Protein AF-A0A967BQD6-F1 (afdb_monomer_lite)

Radius of gyration: 25.6 Å; chains: 1; bounding box: 51×56×60 Å

Foldseek 3Di:
DDPAPLDDPPDHDDPVVSVVVVVVVQCLLACNHDDVHNHNNPPDDPQQVPDPDFCCVDCNCVQVPDDPVVCVVVVTHDDDDDDDDDDPDPQWAAAPVDRDIDGDDPVNVVVCVVVVHDDDNHDPVVVVSVVSVVDQHPDWDFDAQPPPRDTDTDSDDPPHPDHDHDPVVVVVVVD

Sequence (175 aa):
MKKSKHCILNKQYSQEEYEKMVPKIKEHMGPSGGGRQQAAEWGEFFPAEMSPFAYNETVAHEYYPLVKAEVISNGYKWAELEEIQKSTDGNVRGCIDCDKSFIVTNKEKDIYAKLHILAPTKCHECRHKARIARRPMRKLWKSKCDKCSKDISTVYSPGSPEIIYCGSCFREEIY

Structure (mmCIF, N/CA/C/O backbone):
data_AF-A0A967BQD6-F1
#
_entry.id   AF-A0A967BQD6-F1
#
loop_
_atom_site.group_PDB
_atom_site.id
_atom_site.type_symbol
_atom_site.label_atom_id
_atom_site.label_alt_id
_atom_site.label_comp_id
_atom_site.label_asym_id
_atom_site.label_entity_id
_atom_site.label_seq_id
_atom_site.pdbx_PDB_ins_code
_atom_site.Cartn_x
_atom_site.Cartn_y
_atom_site.Cartn_z
_atom_site.occupancy
_atom_site.B_iso_or_equiv
_atom_site.auth_seq_id
_atom_site.auth_comp_id
_atom_site.auth_asym_id
_atom_site.auth_atom_id
_atom_site.pdbx_PDB_model_num
ATOM 1 N N . MET A 1 1 ? 8.805 3.681 27.117 1.00 52.53 1 MET A N 1
ATOM 2 C CA . MET A 1 1 ? 7.786 4.735 27.336 1.00 52.53 1 MET A CA 1
ATOM 3 C C . MET A 1 1 ? 7.197 4.567 28.729 1.00 52.53 1 MET A C 1
ATOM 5 O O . MET A 1 1 ? 6.750 3.469 29.042 1.00 52.53 1 MET A O 1
ATOM 9 N N . LYS A 1 2 ? 7.240 5.598 29.583 1.00 63.59 2 LYS A N 1
ATOM 10 C CA . LYS A 1 2 ? 6.569 5.563 30.894 1.00 63.59 2 LYS A CA 1
ATOM 11 C C . LYS A 1 2 ? 5.054 5.618 30.659 1.00 63.59 2 LYS A C 1
ATOM 13 O O . LYS A 1 2 ? 4.592 6.486 29.926 1.00 63.59 2 LYS A O 1
ATOM 18 N N . LYS A 1 3 ? 4.294 4.679 31.231 1.00 71.75 3 LYS A N 1
ATOM 19 C CA . LYS A 1 3 ? 2.826 4.646 31.125 1.00 71.75 3 LYS A CA 1
ATOM 20 C C . LYS A 1 3 ? 2.218 5.615 32.144 1.00 71.75 3 LYS A C 1
ATOM 22 O O . LYS A 1 3 ? 1.783 5.191 33.212 1.00 71.75 3 LYS A O 1
ATOM 27 N N . SER A 1 4 ? 2.242 6.909 31.843 1.00 80.50 4 SER A N 1
ATOM 28 C CA . SER A 1 4 ? 1.506 7.903 32.633 1.00 80.50 4 SER A CA 1
ATOM 29 C C . SER A 1 4 ? -0.001 7.758 32.389 1.00 80.50 4 SER A C 1
ATOM 31 O O . SER A 1 4 ? -0.426 7.441 31.279 1.00 80.50 4 SER A O 1
ATOM 33 N N . LYS A 1 5 ? -0.809 7.941 33.441 1.00 87.50 5 LYS A N 1
ATOM 34 C CA . LYS A 1 5 ? -2.281 7.906 33.380 1.00 87.50 5 LYS A CA 1
ATOM 35 C C . LYS A 1 5 ? -2.834 9.330 33.247 1.00 87.50 5 LYS A C 1
ATOM 37 O O . LYS A 1 5 ? -2.178 10.265 33.697 1.00 87.50 5 LYS A O 1
ATOM 42 N N . HIS A 1 6 ? -4.040 9.469 32.689 1.00 90.19 6 HIS A N 1
ATOM 43 C CA . HIS A 1 6 ? -4.771 10.746 32.585 1.00 90.19 6 HIS A CA 1
ATOM 44 C C . HIS A 1 6 ? -4.003 11.837 31.814 1.00 90.19 6 HIS A C 1
ATOM 46 O O . HIS A 1 6 ? -3.857 12.976 32.256 1.00 90.19 6 HIS A O 1
ATOM 52 N N . CYS A 1 7 ? -3.474 11.474 30.645 1.00 88.88 7 CYS A N 1
ATOM 53 C CA . CYS A 1 7 ? -2.753 12.393 29.769 1.00 88.88 7 CYS A CA 1
ATOM 54 C C . CYS A 1 7 ? -3.638 12.859 28.610 1.00 88.88 7 CYS A C 1
ATOM 56 O O . CYS A 1 7 ? -4.293 12.045 27.958 1.00 88.88 7 CYS A O 1
ATOM 58 N N . ILE A 1 8 ? -3.607 14.161 28.325 1.00 88.94 8 ILE A N 1
ATOM 59 C CA . ILE A 1 8 ? -4.136 14.744 27.088 1.00 88.94 8 ILE A CA 1
ATOM 60 C C . ILE A 1 8 ? -2.923 15.246 26.304 1.00 88.94 8 ILE A C 1
ATOM 62 O O . ILE A 1 8 ? -2.200 16.135 26.762 1.00 88.94 8 ILE A O 1
ATOM 66 N N . LEU A 1 9 ? -2.680 14.651 25.131 1.00 86.31 9 LEU A N 1
ATOM 67 C CA . LEU A 1 9 ? -1.451 14.845 24.354 1.00 86.31 9 LEU A CA 1
ATOM 68 C C . LEU A 1 9 ? -0.203 14.588 25.228 1.00 86.31 9 LEU A C 1
ATOM 70 O O . LEU A 1 9 ? -0.106 13.557 25.889 1.00 86.31 9 LEU A O 1
ATOM 74 N N . ASN A 1 10 ? 0.737 15.535 25.258 1.00 87.75 10 ASN A N 1
ATOM 75 C CA . ASN A 1 10 ? 1.986 15.436 26.013 1.00 87.75 10 ASN A CA 1
ATOM 76 C C . ASN A 1 10 ? 1.880 15.980 27.453 1.00 87.75 10 ASN A C 1
ATOM 78 O O . ASN A 1 10 ? 2.900 16.094 28.130 1.00 87.75 10 ASN A O 1
ATOM 82 N N . LYS A 1 11 ? 0.679 16.347 27.926 1.00 89.00 11 LYS A N 1
ATOM 83 C CA . LYS A 1 11 ? 0.456 16.908 29.269 1.00 89.00 11 LYS A CA 1
ATOM 84 C C . LYS A 1 11 ? -0.302 15.920 30.159 1.00 89.00 11 LYS A C 1
ATOM 86 O O . LYS A 1 11 ? -1.291 15.326 29.734 1.00 89.00 11 LYS A O 1
ATOM 91 N N . GLN A 1 12 ? 0.164 15.750 31.396 1.00 91.06 12 GLN A N 1
ATOM 92 C CA . GLN A 1 12 ? -0.488 14.927 32.417 1.00 91.06 12 GLN A CA 1
ATOM 93 C C . GLN A 1 12 ? -1.379 15.798 33.305 1.00 91.06 12 GLN A C 1
ATOM 95 O O . GLN A 1 12 ? -0.952 16.866 33.736 1.00 91.06 12 GLN A O 1
ATOM 100 N N . TYR A 1 13 ? -2.591 15.323 33.570 1.00 91.31 13 TYR A N 1
ATOM 101 C CA . TYR A 1 13 ? -3.591 15.998 34.392 1.00 91.31 13 TYR A CA 1
ATOM 102 C C . TYR A 1 13 ? -3.912 15.157 35.628 1.00 91.31 13 TYR A C 1
ATOM 104 O O . TYR A 1 13 ? -3.625 13.953 35.668 1.00 91.31 13 TYR A O 1
ATOM 112 N N . SER A 1 14 ? -4.522 15.777 36.639 1.00 94.12 14 SER A N 1
ATOM 113 C CA . SER A 1 14 ? -5.207 15.005 37.677 1.00 94.12 14 SER A CA 1
ATOM 114 C C . SER A 1 14 ? -6.410 14.258 37.081 1.00 94.12 14 SER A C 1
ATOM 116 O O . SER A 1 14 ? -6.898 14.594 35.999 1.00 94.12 14 SER A O 1
ATOM 118 N N . GLN A 1 15 ? -6.888 13.218 37.769 1.00 92.50 15 GLN A N 1
ATOM 119 C CA . GLN A 1 15 ? -8.024 12.422 37.293 1.00 92.50 15 GLN A CA 1
ATOM 120 C C . GLN A 1 15 ? -9.285 13.283 37.105 1.00 92.50 15 GLN A C 1
ATOM 122 O O . GLN A 1 15 ? -9.921 13.218 36.056 1.00 92.50 15 GLN A O 1
ATOM 127 N N . GLU A 1 16 ? -9.597 14.146 38.073 1.00 92.69 16 GLU A N 1
ATOM 128 C CA . GLU A 1 16 ? -10.779 15.014 38.028 1.00 92.69 16 GLU A CA 1
ATOM 129 C C . GLU A 1 16 ? -10.713 16.042 36.892 1.00 92.69 16 GLU A C 1
ATOM 131 O O . GLU A 1 16 ? -11.705 16.304 36.211 1.00 92.69 16 GLU A O 1
ATOM 136 N N . GLU A 1 17 ? -9.538 16.635 36.664 1.00 92.50 17 GLU A N 1
ATOM 137 C CA . GLU A 1 17 ? -9.334 17.575 35.560 1.00 92.50 17 GLU A CA 1
ATOM 138 C C . GLU A 1 17 ? -9.447 16.872 34.212 1.00 92.50 17 GLU A C 1
ATOM 140 O O . GLU A 1 17 ? -10.051 17.411 33.287 1.00 92.50 17 GLU A O 1
ATOM 145 N N . TYR A 1 18 ? -8.901 15.662 34.098 1.0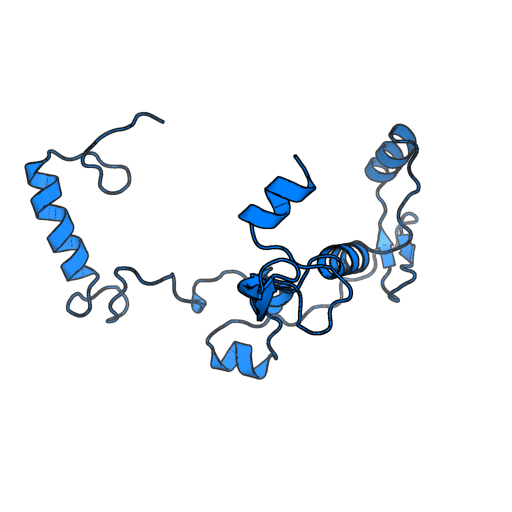0 91.88 18 TYR A N 1
ATOM 146 C CA . TYR A 1 18 ? -8.996 14.857 32.888 1.00 91.88 18 TYR A CA 1
ATOM 147 C C . TYR A 1 18 ? -10.454 14.531 32.545 1.00 91.88 18 TYR A C 1
ATOM 149 O O . TYR A 1 18 ? -10.891 14.766 31.415 1.00 91.88 18 TYR A O 1
ATOM 157 N N . GLU A 1 19 ? -11.223 14.059 33.527 1.00 93.88 19 GLU A N 1
ATOM 158 C CA . GLU A 1 19 ? -12.640 13.713 33.368 1.00 93.88 19 GLU A CA 1
ATOM 159 C C . GLU A 1 19 ? -13.506 14.930 33.003 1.00 93.88 19 GLU A C 1
ATOM 161 O O . GLU A 1 19 ? -14.463 14.784 32.244 1.00 93.88 19 GLU A O 1
ATOM 166 N N . LYS A 1 20 ? -13.143 16.141 33.451 1.00 94.19 20 LYS A N 1
ATOM 167 C CA . LYS A 1 20 ? -13.811 17.397 33.054 1.00 94.19 20 LYS A CA 1
ATOM 168 C C . LYS A 1 20 ? -13.374 17.911 31.679 1.00 94.19 20 LYS A C 1
ATOM 170 O O . LYS A 1 20 ? -14.189 18.444 30.927 1.00 94.19 20 LYS A O 1
ATOM 175 N N . MET A 1 21 ? -12.092 17.784 31.341 1.00 90.69 21 MET A N 1
ATOM 176 C CA . MET A 1 21 ? -11.522 18.343 30.111 1.00 90.69 21 MET A CA 1
ATOM 177 C C . MET A 1 21 ? -11.876 17.526 28.869 1.00 90.69 21 MET A C 1
ATOM 179 O O . MET A 1 21 ? -12.121 18.105 27.811 1.00 90.69 21 MET A O 1
ATOM 183 N N . VAL A 1 22 ? -11.922 16.195 28.971 1.00 88.88 22 VAL A N 1
ATOM 184 C CA . VAL A 1 22 ? -12.193 15.322 27.818 1.00 88.88 22 VAL A CA 1
ATOM 185 C C . VAL A 1 22 ? -13.559 15.602 27.169 1.00 88.88 22 VAL A C 1
ATOM 187 O O . VAL A 1 22 ? -13.579 15.793 25.952 1.00 88.88 22 VAL A O 1
ATOM 190 N N . PRO A 1 23 ? -14.689 15.673 27.903 1.00 90.00 23 PRO A N 1
ATOM 191 C CA . PRO A 1 23 ? -15.991 15.996 27.315 1.00 90.00 23 PRO A CA 1
ATOM 192 C C . PRO A 1 23 ? -16.003 17.362 26.632 1.00 90.00 23 PRO A C 1
ATOM 194 O O . PRO A 1 23 ? -16.500 17.474 25.518 1.00 90.00 23 PRO A O 1
ATOM 197 N N . LYS A 1 24 ? -15.369 18.370 27.244 1.00 88.44 24 LYS A N 1
ATOM 198 C CA . LYS A 1 24 ? -15.270 19.722 26.682 1.00 88.44 24 LYS A CA 1
ATOM 199 C C . LYS A 1 24 ? -14.530 19.743 25.342 1.00 88.44 24 LYS A C 1
ATOM 201 O O . LYS A 1 24 ? -14.946 20.433 24.418 1.00 88.44 24 LYS A O 1
ATOM 206 N N . ILE A 1 25 ? -13.439 18.983 25.225 1.00 86.56 25 ILE A N 1
ATOM 207 C CA . ILE A 1 25 ? -12.692 18.851 23.964 1.00 86.56 25 ILE A CA 1
ATOM 208 C C . ILE A 1 25 ? -13.554 18.147 22.912 1.00 86.56 25 ILE A C 1
ATOM 210 O O . ILE A 1 25 ? -13.620 18.606 21.776 1.00 86.56 25 ILE A O 1
ATOM 214 N N . LYS A 1 26 ? -14.243 17.064 23.291 1.00 84.50 26 LYS A N 1
ATOM 215 C CA . LYS A 1 26 ? -15.141 16.331 22.387 1.00 84.50 26 LYS A CA 1
ATOM 216 C C . LYS A 1 26 ? -16.294 17.191 21.886 1.00 84.50 26 LYS A C 1
ATOM 218 O O . LYS A 1 26 ? -16.621 17.119 20.713 1.00 84.50 26 LYS A O 1
ATOM 223 N N . GLU A 1 27 ? -16.891 17.999 22.753 1.00 84.12 27 GLU A N 1
ATOM 224 C CA . GLU A 1 27 ? -17.970 18.921 22.397 1.00 84.12 27 GLU A CA 1
ATOM 225 C C . GLU A 1 27 ? -17.474 20.025 21.459 1.00 84.12 27 GLU A C 1
ATOM 227 O O . GLU A 1 27 ? -18.114 20.310 20.450 1.00 84.12 27 GLU A O 1
ATOM 232 N N . HIS A 1 28 ? -16.295 20.590 21.740 1.00 81.56 28 HIS A N 1
ATOM 233 C CA . HIS A 1 28 ? -15.674 21.611 20.895 1.00 81.56 28 HIS A CA 1
ATOM 234 C C . HIS A 1 28 ? -15.231 21.075 19.523 1.00 81.56 28 HIS A C 1
ATOM 236 O O . HIS A 1 28 ? -15.179 21.828 18.559 1.00 81.56 28 HIS A O 1
ATOM 242 N N . MET A 1 29 ? -14.853 19.804 19.421 1.00 76.00 29 MET A N 1
ATOM 243 C CA . MET A 1 29 ? -14.485 19.173 18.145 1.00 76.00 29 MET A CA 1
ATOM 244 C C . MET A 1 29 ? -15.662 18.436 17.489 1.00 76.00 29 MET A C 1
ATOM 246 O O . MET A 1 29 ? -15.524 17.886 16.400 1.00 76.00 29 MET A O 1
ATOM 250 N N . GLY A 1 30 ? -16.800 18.357 18.177 1.00 72.81 30 GLY A N 1
ATOM 251 C CA . GLY A 1 30 ? -18.011 17.712 17.698 1.00 72.81 30 GLY A CA 1
ATOM 252 C C . GLY A 1 30 ? -18.813 18.616 16.757 1.00 72.81 30 GLY A C 1
ATOM 253 O O . GLY A 1 30 ? -18.403 19.736 16.467 1.00 72.81 30 GLY A O 1
ATOM 254 N N . PRO A 1 31 ? -20.000 18.173 16.309 1.00 63.78 31 PRO A N 1
ATOM 255 C CA . PRO A 1 31 ? -20.823 18.906 15.339 1.00 63.78 31 PRO A CA 1
ATOM 256 C C . PRO A 1 31 ? -21.236 20.314 15.793 1.00 63.78 31 PRO A C 1
ATOM 258 O O . PRO A 1 31 ? -21.542 21.171 14.972 1.00 63.78 31 PRO A O 1
ATOM 261 N N . SER A 1 32 ? -21.283 20.536 17.107 1.00 59.06 32 SER A N 1
ATOM 262 C CA . SER A 1 32 ? -21.676 21.786 17.761 1.00 59.06 32 SER A CA 1
ATOM 263 C C . SER A 1 32 ? -20.509 22.738 18.032 1.00 59.06 32 SER A C 1
ATOM 265 O O . SER A 1 32 ? -20.734 23.885 18.419 1.00 59.06 32 SER A O 1
ATOM 267 N N . GLY A 1 33 ? -19.271 22.271 17.884 1.00 51.25 33 GLY A N 1
ATOM 268 C CA . GLY A 1 33 ? -18.075 23.012 18.239 1.00 51.25 33 GLY A CA 1
ATOM 269 C C . G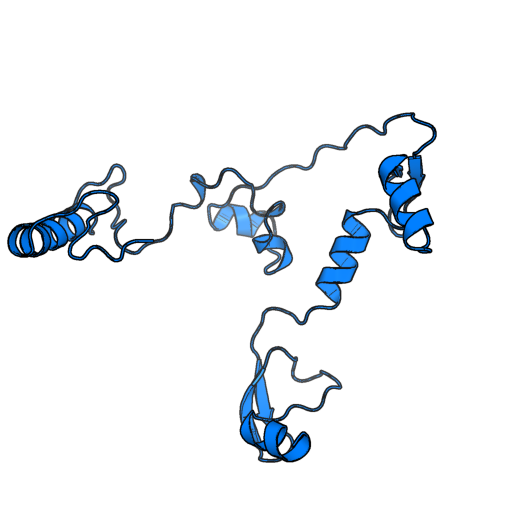LY A 1 33 ? -17.340 23.507 17.000 1.00 51.25 33 GLY A C 1
ATOM 270 O O . GLY A 1 33 ? -16.923 22.731 16.147 1.00 51.25 33 GLY A O 1
ATOM 271 N N . GLY A 1 34 ? -17.200 24.826 16.886 1.00 46.56 34 GLY A N 1
ATOM 272 C CA . GLY A 1 34 ? -16.503 25.478 15.781 1.00 46.56 34 GLY A CA 1
ATOM 273 C C . GLY A 1 34 ? -14.993 25.248 15.832 1.00 46.56 34 GLY A C 1
ATOM 274 O O . GLY A 1 34 ? -14.241 26.126 16.259 1.00 46.56 34 GLY A O 1
ATOM 275 N N . GLY A 1 35 ? -14.540 24.088 15.358 1.00 52.62 35 GLY A N 1
ATOM 276 C CA . GLY A 1 35 ? -13.192 23.940 14.814 1.00 52.62 35 GLY A CA 1
ATOM 277 C C . GLY A 1 35 ? -12.942 24.944 13.680 1.00 52.62 35 GLY A C 1
ATOM 278 O O . GLY A 1 35 ? -13.847 25.651 13.228 1.00 52.62 35 GLY A O 1
ATOM 279 N N . ARG A 1 36 ? -11.694 25.038 13.196 1.00 52.97 36 ARG A N 1
ATOM 280 C CA . ARG A 1 36 ? -11.347 25.929 12.063 1.00 52.97 36 ARG A CA 1
ATOM 281 C C . ARG A 1 36 ? -12.218 25.667 10.830 1.00 52.97 36 ARG A C 1
ATOM 283 O O . ARG A 1 36 ? -12.360 26.560 9.998 1.00 52.97 36 ARG A O 1
ATOM 290 N N . GLN A 1 37 ? -12.795 24.475 10.730 1.00 52.31 37 GLN A N 1
ATOM 291 C CA . GLN A 1 37 ? -13.876 24.134 9.824 1.00 52.31 37 GLN A CA 1
ATOM 292 C C . GLN A 1 37 ? -15.092 23.753 10.685 1.00 52.31 37 GLN A C 1
ATOM 294 O O . GLN A 1 37 ? -14.955 23.041 11.669 1.00 52.31 37 GLN A O 1
ATOM 299 N N . GLN A 1 38 ? -16.285 24.244 10.348 1.00 53.56 38 GLN A N 1
ATOM 300 C CA . GLN A 1 38 ? -17.552 24.031 11.079 1.00 53.56 38 GLN A CA 1
ATOM 301 C C . GLN A 1 38 ? -18.051 22.563 11.058 1.00 53.56 38 GLN A C 1
ATOM 303 O O . GLN A 1 38 ? -19.246 22.306 11.176 1.00 53.56 38 GLN A O 1
ATOM 308 N N . ALA A 1 39 ? -17.157 21.598 10.851 1.00 54.03 39 ALA A N 1
ATOM 309 C CA . ALA A 1 39 ? -17.453 20.183 10.717 1.00 54.03 39 ALA A CA 1
ATOM 310 C C . ALA A 1 39 ? -17.067 19.430 11.998 1.00 54.03 39 ALA A C 1
ATOM 312 O O . ALA A 1 39 ? -16.116 19.787 12.685 1.00 54.03 39 ALA A O 1
ATOM 313 N N . ALA A 1 40 ? -17.809 18.367 12.303 1.00 65.81 40 ALA A N 1
ATOM 314 C CA . ALA A 1 40 ? -17.518 17.440 13.389 1.00 65.81 40 ALA A CA 1
ATOM 315 C C . ALA A 1 40 ? -16.195 16.691 13.130 1.00 65.81 40 ALA A C 1
ATOM 317 O O . ALA A 1 40 ? -16.191 15.595 12.581 1.00 65.81 40 ALA A O 1
ATOM 318 N N . GLU A 1 41 ? -15.067 17.294 13.501 1.00 76.25 41 GLU A N 1
ATOM 319 C CA . GLU A 1 41 ? -13.715 16.743 13.320 1.00 76.25 41 GLU A CA 1
ATOM 320 C C . GLU A 1 41 ? -13.416 15.592 14.304 1.00 76.25 41 GLU A C 1
ATOM 322 O O . GLU A 1 41 ? -12.480 14.813 14.109 1.00 76.25 41 GLU A O 1
ATOM 327 N N . TRP A 1 42 ? -14.181 15.471 15.395 1.00 78.00 42 TRP A N 1
ATOM 328 C CA . TRP A 1 42 ? -13.934 14.453 16.414 1.00 78.00 42 TRP A CA 1
ATOM 329 C C . TRP A 1 42 ? -14.174 13.029 15.895 1.00 78.00 42 TRP A C 1
ATOM 331 O O . TRP A 1 42 ? -15.309 12.601 15.704 1.00 78.00 42 TRP A O 1
ATOM 341 N N . GLY A 1 43 ? -13.095 12.250 15.797 1.00 77.50 43 GLY A N 1
ATOM 342 C CA . GLY A 1 43 ? -13.139 10.837 15.405 1.00 77.50 43 GLY A CA 1
ATOM 343 C C . GLY A 1 43 ? -13.024 10.601 13.900 1.00 77.50 43 GLY A C 1
ATOM 344 O O . GLY A 1 43 ? -12.840 9.455 13.494 1.00 77.50 43 GLY A O 1
ATOM 345 N N . GLU A 1 44 ? -13.050 11.668 13.104 1.00 80.69 44 GLU A N 1
ATOM 346 C CA . GLU A 1 44 ? -12.816 11.614 11.666 1.00 80.69 44 GLU A CA 1
ATOM 347 C C . GLU A 1 44 ? -11.317 11.615 11.337 1.00 80.69 44 GLU A C 1
ATOM 349 O O . GLU A 1 44 ? -10.460 11.997 12.143 1.00 80.69 44 GLU A O 1
ATOM 354 N N . PHE A 1 45 ? -10.985 11.146 10.135 1.00 79.94 45 PHE A N 1
ATOM 355 C CA . PHE A 1 45 ? -9.618 11.219 9.625 1.00 79.94 45 PHE A CA 1
ATOM 356 C C . PHE A 1 45 ? -9.285 12.647 9.170 1.00 79.94 45 PHE A C 1
ATOM 358 O O . PHE A 1 45 ? -10.175 13.458 8.922 1.00 79.94 45 PHE A O 1
ATOM 365 N N . PHE A 1 46 ? -7.994 12.963 9.025 1.00 82.00 46 PHE A N 1
ATOM 366 C CA . PHE A 1 46 ? -7.596 14.260 8.478 1.00 82.00 46 PHE A CA 1
ATOM 367 C C . PHE A 1 46 ? -8.189 14.474 7.075 1.00 82.00 46 PHE A C 1
ATOM 369 O O . PHE A 1 46 ? -8.197 13.526 6.281 1.00 82.00 46 PHE A O 1
ATOM 376 N N . PRO A 1 47 ? -8.620 15.706 6.743 1.00 82.19 47 PRO A N 1
ATOM 377 C CA . PRO A 1 47 ? -9.108 16.029 5.410 1.00 82.19 47 PRO A CA 1
ATOM 378 C C . PRO A 1 47 ? -8.091 15.653 4.328 1.00 82.19 47 PRO A C 1
ATOM 380 O O . PRO A 1 47 ? -6.880 15.847 4.492 1.00 82.19 47 PRO A O 1
ATOM 383 N N . ALA A 1 48 ? -8.585 15.127 3.209 1.00 82.31 48 ALA A N 1
ATOM 384 C CA . ALA A 1 48 ? -7.766 14.688 2.083 1.00 82.31 48 ALA A CA 1
ATOM 385 C C . ALA A 1 48 ? -6.881 15.816 1.522 1.00 82.31 48 ALA A C 1
ATOM 387 O O . ALA A 1 48 ? -5.756 15.572 1.075 1.00 82.31 48 ALA A O 1
ATOM 388 N N . GLU A 1 49 ? -7.345 17.063 1.603 1.00 80.81 49 GLU A N 1
ATOM 389 C CA . GLU A 1 49 ? -6.642 18.256 1.134 1.00 80.81 49 GLU A CA 1
ATOM 390 C C . GLU A 1 49 ? -5.364 18.534 1.933 1.00 80.81 49 GLU A C 1
ATOM 392 O O . GLU A 1 49 ? -4.429 19.151 1.410 1.00 80.81 49 GLU A O 1
ATOM 397 N N . MET A 1 50 ? -5.299 18.055 3.180 1.00 85.44 50 MET A N 1
ATOM 398 C CA . MET A 1 50 ? -4.124 18.183 4.040 1.00 85.44 50 MET A CA 1
ATOM 399 C C . MET A 1 50 ? -3.003 17.219 3.635 1.00 85.44 50 MET A C 1
ATOM 401 O O . MET A 1 50 ? -1.857 17.414 4.041 1.00 85.44 50 MET A O 1
ATOM 405 N N . SER A 1 51 ? -3.293 16.204 2.810 1.00 87.50 51 SER A N 1
ATOM 406 C CA . SER A 1 51 ? -2.255 15.313 2.300 1.00 87.50 51 SER A CA 1
ATOM 407 C C . SER A 1 51 ? -1.211 16.116 1.506 1.00 87.50 51 SER A C 1
ATOM 409 O O . SER A 1 51 ? -1.576 16.854 0.574 1.00 87.50 51 SER A O 1
ATOM 411 N N . PRO A 1 52 ? 0.089 15.972 1.834 1.00 89.06 52 PRO A N 1
ATOM 412 C CA . PRO A 1 52 ? 1.165 16.576 1.055 1.00 89.06 52 PRO A CA 1
ATOM 413 C C . PRO A 1 52 ? 1.420 15.823 -0.258 1.00 89.06 52 PRO A C 1
ATOM 415 O O . PRO A 1 52 ? 2.075 16.366 -1.139 1.00 89.06 52 PRO A O 1
ATOM 418 N N . PHE A 1 53 ? 0.896 14.602 -0.397 1.00 90.25 53 PHE A N 1
ATOM 419 C CA . PHE A 1 53 ? 1.075 13.749 -1.571 1.00 90.25 53 PHE A CA 1
ATOM 420 C C . PHE A 1 53 ? -0.215 13.634 -2.380 1.00 90.25 53 PHE A C 1
ATOM 422 O O . PHE A 1 53 ? -1.314 13.623 -1.807 1.00 90.25 53 PHE A O 1
ATOM 429 N N . ALA A 1 54 ? -0.078 13.495 -3.698 1.00 92.06 54 ALA A N 1
ATOM 430 C CA . ALA A 1 54 ? -1.195 13.166 -4.569 1.00 92.06 54 ALA A CA 1
ATOM 431 C C . ALA A 1 54 ? -1.534 11.672 -4.510 1.00 92.06 54 ALA A C 1
ATOM 433 O O . ALA A 1 54 ? -0.674 10.829 -4.255 1.00 92.06 54 ALA A O 1
ATOM 434 N N . TYR A 1 55 ? -2.793 11.326 -4.779 1.00 91.88 55 TYR A N 1
ATOM 435 C CA . TYR A 1 55 ? -3.309 9.963 -4.658 1.00 91.88 55 TYR A CA 1
ATOM 436 C C . TYR A 1 55 ? -2.474 8.946 -5.440 1.00 91.88 55 TYR A C 1
ATOM 438 O O . TYR A 1 55 ? -2.088 7.920 -4.882 1.00 91.88 55 TYR A O 1
ATOM 446 N N . ASN A 1 56 ? -2.146 9.259 -6.697 1.00 90.94 56 ASN A N 1
ATOM 447 C CA . ASN A 1 56 ? -1.409 8.398 -7.625 1.00 90.94 56 ASN A CA 1
ATOM 448 C C . ASN A 1 56 ? 0.050 8.130 -7.231 1.00 90.94 56 ASN A C 1
ATOM 450 O O . ASN A 1 56 ? 0.639 7.172 -7.725 1.00 90.94 56 ASN A O 1
ATOM 454 N N . GLU A 1 57 ? 0.623 8.936 -6.341 1.00 88.81 57 GLU A N 1
ATOM 455 C CA . GLU A 1 57 ? 1.973 8.734 -5.803 1.00 88.81 57 GLU A CA 1
ATOM 456 C C . GLU A 1 57 ? 1.957 7.922 -4.505 1.00 88.81 57 GLU A C 1
ATOM 458 O O . GLU A 1 57 ? 2.986 7.424 -4.047 1.00 88.81 57 GLU A O 1
ATOM 463 N N . THR A 1 58 ? 0.785 7.798 -3.881 1.00 90.56 58 THR A N 1
ATOM 464 C CA . THR A 1 58 ? 0.643 7.065 -2.632 1.00 90.56 58 THR A CA 1
ATOM 465 C C . THR A 1 58 ? 0.430 5.575 -2.864 1.00 90.56 58 THR A C 1
ATOM 467 O O . THR A 1 58 ? -0.121 5.121 -3.867 1.00 90.56 58 THR A O 1
ATOM 470 N N . VAL A 1 59 ? 0.738 4.802 -1.825 1.00 88.19 59 VAL A N 1
ATOM 471 C CA . VAL A 1 59 ? 0.429 3.370 -1.758 1.00 88.19 59 VAL A CA 1
ATOM 472 C C . VAL A 1 59 ? -1.089 3.104 -1.844 1.00 88.19 59 VAL A C 1
ATOM 474 O O . VAL A 1 59 ? -1.510 1.991 -2.156 1.00 88.19 59 VAL A O 1
ATOM 477 N N . ALA A 1 60 ? -1.943 4.108 -1.595 1.00 89.56 60 ALA A N 1
ATOM 478 C CA . ALA A 1 60 ? -3.385 3.953 -1.760 1.00 89.56 60 ALA A CA 1
ATOM 479 C C . ALA A 1 60 ? -3.746 3.623 -3.214 1.00 89.56 60 ALA A C 1
ATOM 481 O O . ALA A 1 60 ? -4.514 2.691 -3.426 1.00 89.56 60 ALA A O 1
ATOM 482 N N . HIS A 1 61 ? -3.129 4.290 -4.194 1.00 90.56 61 HIS A N 1
ATOM 483 C CA . HIS A 1 61 ? -3.360 4.009 -5.612 1.00 90.56 61 HIS A CA 1
ATOM 484 C C . HIS A 1 61 ? -2.802 2.647 -6.046 1.00 90.56 61 HIS A C 1
ATOM 486 O O . HIS A 1 61 ? -3.390 1.982 -6.893 1.00 90.56 61 HIS A O 1
ATOM 492 N N . GLU A 1 62 ? -1.706 2.185 -5.435 1.00 87.62 62 GLU A N 1
ATOM 493 C CA . GLU A 1 62 ? -1.182 0.834 -5.685 1.00 87.62 62 GLU A CA 1
ATOM 494 C C . GLU A 1 62 ? -2.153 -0.265 -5.229 1.00 87.62 62 GLU A C 1
ATOM 496 O O . GLU A 1 62 ? -2.231 -1.326 -5.848 1.00 87.62 62 GLU A O 1
ATOM 501 N N . TYR A 1 63 ? -2.873 -0.037 -4.128 1.00 87.69 63 TYR A N 1
ATOM 502 C CA . TYR A 1 63 ? -3.812 -1.012 -3.568 1.00 87.69 63 TYR A CA 1
ATOM 503 C C . TYR A 1 63 ? -5.227 -0.885 -4.120 1.00 87.69 63 TYR A C 1
ATOM 505 O O . TYR A 1 63 ? -5.907 -1.897 -4.297 1.00 87.69 63 TYR A O 1
ATOM 513 N N . TYR A 1 64 ? -5.657 0.343 -4.369 1.00 88.25 64 TYR A N 1
ATOM 514 C CA . TYR A 1 64 ? -6.987 0.711 -4.825 1.00 88.25 64 TYR A CA 1
ATOM 515 C C . TYR A 1 64 ? -6.823 1.669 -6.009 1.00 88.25 64 TYR A C 1
ATOM 517 O O . TYR A 1 64 ? -6.931 2.884 -5.853 1.00 88.25 64 TYR A O 1
ATOM 525 N N . PRO A 1 65 ? -6.487 1.146 -7.199 1.00 89.56 65 PRO A N 1
ATOM 526 C CA . PRO A 1 65 ? -6.307 1.986 -8.370 1.00 89.56 65 PRO A CA 1
ATOM 527 C C . PRO A 1 65 ? -7.642 2.647 -8.727 1.00 89.56 65 PRO A C 1
ATOM 529 O O . PRO A 1 65 ? -8.617 1.966 -9.034 1.00 89.56 65 PRO A O 1
ATOM 532 N N . LEU A 1 66 ? -7.662 3.977 -8.671 1.00 91.44 66 LEU A N 1
ATOM 533 C CA . LEU A 1 66 ? -8.783 4.825 -9.075 1.00 91.44 66 LEU A CA 1
ATOM 534 C C . LEU A 1 66 ? -8.420 5.593 -10.341 1.00 91.44 66 LEU A C 1
ATOM 536 O O . LEU A 1 66 ? -7.251 5.950 -10.540 1.00 91.44 66 LEU A O 1
ATOM 540 N N . VAL A 1 67 ? -9.415 5.898 -11.173 1.00 93.69 67 VAL A N 1
ATOM 541 C CA . VAL A 1 67 ? -9.190 6.784 -12.322 1.00 93.69 67 VAL A CA 1
ATOM 542 C C . VAL A 1 67 ? -9.125 8.242 -11.868 1.00 93.69 67 VAL A C 1
ATOM 544 O O . VAL A 1 67 ? -9.758 8.631 -10.888 1.00 93.69 67 VAL A O 1
ATOM 547 N N . LYS A 1 68 ? -8.393 9.086 -12.604 1.00 92.38 68 LYS A N 1
ATOM 548 C CA . LYS A 1 68 ? -8.206 10.509 -12.267 1.00 92.38 68 LYS A CA 1
ATOM 549 C C . LYS A 1 68 ? -9.525 11.242 -11.972 1.00 92.38 68 LYS A C 1
ATOM 551 O O . LYS A 1 68 ? -9.585 12.029 -11.033 1.00 92.38 68 LYS A O 1
ATOM 556 N N . ALA A 1 69 ? -10.581 10.955 -12.736 1.00 92.81 69 ALA A N 1
ATOM 557 C CA . ALA A 1 69 ? -11.904 11.544 -12.528 1.00 92.81 69 ALA A CA 1
ATOM 558 C C . ALA A 1 69 ? -12.511 11.183 -11.157 1.00 92.81 69 ALA A C 1
ATOM 560 O O . ALA A 1 69 ? -13.029 12.059 -10.469 1.00 92.81 69 ALA A O 1
ATOM 561 N N . GLU A 1 70 ? -12.392 9.923 -10.730 1.00 92.19 70 GLU A N 1
ATOM 562 C CA . GLU A 1 70 ? -12.864 9.457 -9.418 1.00 92.19 70 GLU A CA 1
ATOM 563 C C . GLU A 1 70 ? -12.034 10.057 -8.282 1.00 92.19 70 GLU A C 1
ATOM 565 O O . GLU A 1 70 ? -12.581 10.450 -7.257 1.00 92.19 70 GLU A O 1
ATOM 570 N N . VAL A 1 71 ? -10.716 10.172 -8.469 1.00 91.25 71 VAL A N 1
ATOM 571 C CA . VAL A 1 71 ? -9.815 10.782 -7.480 1.00 91.25 71 VAL A CA 1
ATOM 572 C C . VAL A 1 71 ? -10.230 12.225 -7.191 1.00 91.25 71 VAL A C 1
ATOM 574 O O . VAL A 1 71 ? -10.397 12.591 -6.029 1.00 91.25 71 VAL A O 1
ATOM 577 N N . ILE A 1 72 ? -10.459 13.015 -8.242 1.00 90.06 72 ILE A N 1
ATOM 578 C CA . ILE A 1 72 ? -10.888 14.413 -8.117 1.00 90.06 72 ILE A CA 1
ATOM 579 C C . ILE A 1 72 ? -12.295 14.494 -7.509 1.00 90.06 72 ILE A C 1
ATOM 581 O O . ILE A 1 72 ? -12.524 15.310 -6.620 1.00 90.06 72 ILE A O 1
ATOM 585 N N . SER A 1 73 ? -13.219 13.620 -7.927 1.00 90.94 73 SER A N 1
ATOM 586 C CA . SER A 1 73 ? -14.574 13.555 -7.356 1.00 90.94 73 SER A CA 1
ATOM 587 C C . SER A 1 73 ? -14.577 13.231 -5.860 1.00 90.94 73 SER A C 1
ATOM 589 O O . SER A 1 73 ? -15.469 13.678 -5.145 1.00 90.94 73 SER A O 1
ATOM 591 N N . ASN A 1 74 ? -13.595 12.463 -5.387 1.00 86.38 74 ASN A N 1
ATOM 592 C CA . ASN A 1 74 ? -13.443 12.094 -3.981 1.00 86.38 74 ASN A CA 1
ATOM 593 C C . ASN A 1 74 ? -12.645 13.129 -3.159 1.00 86.38 74 ASN A C 1
ATOM 595 O O . ASN A 1 74 ? -12.331 12.870 -2.000 1.00 86.38 74 ASN A O 1
ATOM 599 N N . GLY A 1 75 ? -12.292 14.283 -3.739 1.00 86.44 75 GLY A N 1
ATOM 600 C CA . GLY A 1 75 ? -11.561 15.353 -3.048 1.00 86.44 75 GLY A CA 1
ATOM 601 C C . GLY A 1 75 ? -10.055 15.107 -2.900 1.00 86.44 75 GLY A C 1
ATOM 602 O O . GLY A 1 75 ? -9.379 15.806 -2.146 1.00 86.44 75 GLY A O 1
ATOM 603 N N . TYR A 1 76 ? -9.493 14.126 -3.609 1.00 90.50 76 TYR A N 1
ATOM 604 C CA . TYR A 1 76 ? -8.061 13.839 -3.569 1.00 90.50 76 TYR A CA 1
ATOM 605 C C . TYR A 1 76 ? -7.290 14.617 -4.645 1.00 90.50 76 TYR A C 1
ATOM 607 O O . TYR A 1 76 ? -7.787 14.898 -5.736 1.00 90.50 76 TYR A O 1
ATOM 615 N N . LYS A 1 77 ? -6.016 14.909 -4.363 1.00 91.12 77 LYS A N 1
ATOM 616 C CA . LYS A 1 77 ? -5.091 15.523 -5.329 1.00 91.12 77 LYS A CA 1
ATOM 617 C C . LYS A 1 77 ? -4.579 14.483 -6.331 1.00 91.12 77 LYS A C 1
ATOM 619 O O . LYS A 1 77 ? -4.361 13.329 -5.964 1.00 91.12 77 LYS A O 1
ATOM 624 N N . TRP A 1 78 ? -4.321 14.906 -7.567 1.00 92.00 78 TRP A N 1
ATOM 625 C CA . TRP A 1 78 ? -3.682 14.101 -8.615 1.00 92.00 78 TRP A CA 1
ATOM 626 C C . TRP A 1 78 ? -2.411 14.806 -9.103 1.00 92.00 78 TRP A C 1
ATOM 628 O O . TRP A 1 78 ? -2.472 15.988 -9.437 1.00 92.00 78 TRP A O 1
ATOM 638 N N . ALA A 1 79 ? -1.281 14.100 -9.141 1.00 90.00 79 ALA A N 1
ATOM 639 C CA . ALA A 1 79 ? -0.010 14.626 -9.630 1.00 90.00 79 ALA A CA 1
ATOM 640 C C . ALA A 1 79 ? 0.166 14.303 -11.116 1.00 90.00 79 ALA A C 1
ATOM 642 O O . ALA A 1 79 ? 0.001 13.153 -11.532 1.00 90.00 79 ALA A O 1
ATOM 643 N N . GLU A 1 80 ? 0.533 15.310 -11.906 1.00 84.50 80 GLU A N 1
ATOM 644 C CA . GLU A 1 80 ? 1.033 15.109 -13.265 1.00 84.50 80 GLU A CA 1
ATOM 645 C C . GLU A 1 80 ? 2.497 14.666 -13.176 1.00 84.50 80 GLU A C 1
ATOM 647 O O . GLU A 1 80 ? 3.306 15.309 -12.512 1.00 84.50 80 GLU A O 1
ATOM 652 N N . LEU A 1 81 ? 2.835 13.534 -13.793 1.00 72.75 81 LEU A N 1
ATOM 653 C CA . LEU A 1 81 ? 4.199 13.010 -13.755 1.00 72.75 81 LEU A CA 1
ATOM 654 C C . LEU A 1 81 ? 5.065 13.781 -14.754 1.00 72.75 81 LEU A C 1
ATOM 656 O O . LEU A 1 81 ? 4.829 13.710 -15.958 1.00 72.75 81 LEU A O 1
ATOM 660 N N . GLU A 1 82 ? 6.085 14.476 -14.261 1.00 66.12 82 GLU A N 1
ATOM 661 C CA . GLU A 1 82 ? 7.110 15.077 -15.111 1.00 66.12 82 GLU A CA 1
ATOM 662 C C . GLU A 1 82 ? 8.100 14.007 -15.596 1.00 66.12 82 GLU A C 1
ATOM 664 O O . GLU A 1 82 ? 8.503 13.103 -14.855 1.00 66.12 82 GLU A O 1
ATOM 669 N N . GLU A 1 83 ? 8.505 14.097 -16.863 1.00 57.62 83 GLU A N 1
ATOM 670 C CA . GLU A 1 83 ? 9.537 13.222 -17.408 1.00 57.62 83 GLU A CA 1
ATOM 671 C C . GLU A 1 83 ? 10.894 13.567 -16.783 1.00 57.62 83 GLU A C 1
ATOM 673 O O . GLU A 1 83 ? 11.479 14.618 -17.041 1.00 57.62 83 GLU A O 1
ATOM 678 N N . ILE A 1 84 ? 11.421 12.663 -15.954 1.00 59.09 84 ILE A N 1
ATOM 679 C CA . ILE A 1 84 ? 12.754 12.825 -15.368 1.00 59.09 84 ILE A CA 1
ATOM 680 C C . ILE A 1 84 ? 13.796 12.774 -16.494 1.00 59.09 84 ILE A C 1
ATOM 682 O O . ILE A 1 84 ? 13.913 11.773 -17.208 1.00 59.09 84 ILE A O 1
ATOM 686 N N . GLN A 1 85 ? 14.580 13.848 -16.624 1.00 52.34 85 GLN A N 1
ATOM 687 C CA . GLN A 1 85 ? 15.672 13.946 -17.591 1.00 52.34 85 GLN A CA 1
ATOM 688 C C . GLN A 1 85 ? 16.700 12.825 -17.371 1.00 52.34 85 GLN A C 1
ATOM 690 O O . GLN A 1 85 ? 17.179 12.589 -16.259 1.00 52.34 85 GLN A O 1
ATOM 695 N N . LYS A 1 86 ? 17.046 12.118 -18.451 1.00 54.16 86 LYS A N 1
ATOM 696 C CA . LYS A 1 86 ? 18.039 11.038 -18.438 1.00 54.16 86 LYS A CA 1
ATOM 697 C C . LYS A 1 86 ? 19.421 11.633 -18.131 1.00 54.16 86 LYS A C 1
ATOM 699 O O . LYS A 1 86 ? 19.952 12.373 -18.953 1.00 54.16 86 LYS A O 1
ATOM 704 N N . SER A 1 87 ? 20.011 11.309 -16.975 1.00 52.22 87 SER A N 1
ATOM 705 C CA . SER A 1 87 ? 21.425 11.633 -16.711 1.00 52.22 87 SER A CA 1
ATOM 706 C C . SER A 1 87 ? 22.316 10.857 -17.691 1.00 52.22 87 SER A C 1
ATOM 708 O O . SER A 1 87 ? 22.043 9.701 -18.016 1.00 52.22 87 SER A O 1
ATOM 710 N N . THR A 1 88 ? 23.359 11.512 -18.194 1.00 55.19 88 THR A N 1
ATOM 711 C CA . THR A 1 88 ? 24.282 11.021 -19.231 1.00 55.19 88 THR A CA 1
ATOM 712 C C . THR A 1 88 ? 25.527 10.343 -18.652 1.00 55.19 88 THR A C 1
ATOM 714 O O . THR A 1 88 ? 26.608 10.425 -19.230 1.00 55.19 88 THR A O 1
ATOM 717 N N . ASP A 1 89 ? 25.411 9.679 -17.503 1.00 57.12 89 ASP A N 1
ATOM 718 C CA . ASP A 1 89 ? 26.543 8.992 -16.876 1.00 57.12 89 ASP A CA 1
ATOM 719 C C . ASP A 1 89 ? 26.660 7.536 -17.362 1.00 57.12 89 ASP A C 1
ATOM 721 O O . ASP A 1 89 ? 25.667 6.830 -17.524 1.00 57.12 89 ASP A O 1
ATOM 725 N N . GLY A 1 90 ? 27.881 7.015 -17.524 1.00 60.94 90 GLY A N 1
ATOM 726 C CA . GLY A 1 90 ? 28.152 5.638 -17.995 1.00 60.94 90 GLY A CA 1
ATOM 727 C C . GLY A 1 90 ? 27.635 4.493 -17.097 1.00 60.94 90 GLY A C 1
ATOM 728 O O . GLY A 1 90 ? 27.931 3.325 -17.337 1.00 60.94 90 GLY A O 1
ATOM 729 N N . ASN A 1 91 ? 26.867 4.811 -16.053 1.00 69.94 91 ASN A N 1
ATOM 730 C CA . ASN A 1 91 ? 26.199 3.877 -15.143 1.00 69.94 91 ASN A CA 1
ATOM 731 C C . ASN A 1 91 ? 24.713 3.651 -15.474 1.00 69.94 91 ASN A C 1
ATOM 733 O O . ASN A 1 91 ? 23.996 3.004 -14.704 1.00 69.94 91 ASN A O 1
ATOM 737 N N . VAL A 1 92 ? 24.254 4.183 -16.604 1.00 78.75 92 VAL A N 1
ATOM 738 C CA . VAL A 1 92 ? 22.883 4.059 -17.092 1.00 78.75 92 VAL A CA 1
ATOM 739 C C . VAL A 1 92 ? 22.659 2.693 -17.749 1.00 78.75 92 VAL A C 1
ATOM 741 O O . VAL A 1 92 ? 23.438 2.241 -18.585 1.00 78.75 92 VAL A O 1
ATOM 744 N N . ARG A 1 93 ? 21.564 2.030 -17.379 1.00 80.94 93 ARG A N 1
ATOM 745 C CA . ARG A 1 93 ? 21.071 0.781 -17.968 1.00 80.94 93 ARG A CA 1
ATOM 746 C C . ARG A 1 93 ? 19.652 0.968 -18.495 1.00 80.94 93 ARG A C 1
ATOM 748 O O . ARG A 1 93 ? 18.859 1.690 -17.896 1.00 80.94 93 ARG A O 1
ATOM 755 N N . GLY A 1 94 ? 19.322 0.298 -19.595 1.00 84.06 94 GLY A N 1
ATOM 756 C CA . GLY A 1 94 ? 17.945 0.195 -20.083 1.00 84.06 94 GLY A CA 1
ATOM 757 C C . GLY A 1 94 ? 17.158 -0.844 -19.286 1.00 84.06 94 GLY A C 1
ATOM 758 O O . GLY A 1 94 ? 17.706 -1.882 -18.910 1.00 84.06 94 GLY A O 1
ATOM 759 N N . CYS A 1 95 ? 15.887 -0.568 -19.003 1.00 87.00 95 CYS A N 1
ATOM 760 C CA . CYS A 1 95 ? 14.969 -1.579 -18.490 1.00 87.00 95 CYS A CA 1
ATOM 761 C C . CYS A 1 95 ? 14.441 -2.446 -19.645 1.00 87.00 95 CYS A C 1
ATOM 763 O O . CYS A 1 95 ? 14.229 -1.957 -20.744 1.00 87.00 95 CYS A O 1
ATOM 765 N N . ILE A 1 96 ? 14.235 -3.742 -19.395 1.00 87.12 96 ILE A N 1
ATOM 766 C CA . ILE A 1 96 ? 13.676 -4.669 -20.398 1.00 87.12 96 ILE A CA 1
ATOM 767 C C . ILE A 1 96 ? 12.155 -4.496 -20.549 1.00 87.12 96 ILE A C 1
ATOM 769 O O . ILE A 1 96 ? 11.624 -4.638 -21.640 1.00 87.12 96 ILE A O 1
ATOM 773 N N . ASP A 1 97 ? 11.451 -4.202 -19.450 1.00 86.69 97 ASP A N 1
ATOM 774 C CA . ASP A 1 97 ? 9.981 -4.107 -19.446 1.00 86.69 97 ASP A CA 1
ATOM 775 C C . ASP A 1 97 ? 9.474 -2.706 -19.821 1.00 86.69 97 ASP A C 1
ATOM 777 O O . ASP A 1 97 ? 8.289 -2.524 -20.088 1.00 86.69 97 ASP A O 1
ATOM 781 N N . CYS A 1 98 ? 10.335 -1.692 -19.744 1.00 83.88 98 CYS A N 1
ATOM 782 C CA . CYS A 1 98 ? 9.977 -0.328 -20.098 1.00 83.88 98 CYS A CA 1
ATOM 783 C C . CYS A 1 98 ? 11.153 0.367 -20.771 1.00 83.88 98 CYS A C 1
ATOM 785 O O . CYS A 1 98 ? 12.297 0.141 -20.398 1.00 83.88 98 CYS A O 1
ATOM 787 N N . ASP A 1 99 ? 10.879 1.310 -21.665 1.00 79.31 99 ASP A N 1
ATOM 788 C CA . ASP A 1 99 ? 11.924 2.063 -22.374 1.00 79.31 99 ASP A CA 1
ATOM 789 C C . ASP A 1 99 ? 12.610 3.135 -21.497 1.00 79.31 99 ASP A C 1
ATOM 791 O O . ASP A 1 99 ? 13.328 4.020 -21.981 1.00 79.31 99 ASP A O 1
ATOM 795 N N . LYS A 1 100 ? 12.399 3.075 -20.173 1.00 82.50 100 LYS A N 1
ATOM 796 C CA . LYS A 1 100 ? 13.048 3.962 -19.207 1.00 82.50 100 LYS A CA 1
ATOM 797 C C . LYS A 1 100 ? 14.453 3.460 -18.888 1.00 82.50 100 LYS A C 1
ATOM 799 O O . LYS A 1 100 ? 14.686 2.288 -18.583 1.00 82.50 100 LYS A O 1
ATOM 804 N N . SER A 1 101 ? 15.386 4.398 -18.876 1.00 84.69 101 SER A N 1
ATOM 805 C CA . SER A 1 101 ? 16.749 4.188 -18.409 1.00 84.69 101 SER A CA 1
ATOM 806 C C . SER A 1 101 ? 16.845 4.407 -16.897 1.00 84.69 101 SER A C 1
ATOM 808 O O . SER A 1 101 ? 16.196 5.302 -16.360 1.00 84.69 101 SER A O 1
ATOM 810 N N . PHE A 1 102 ? 17.659 3.615 -16.202 1.00 85.69 102 PHE A N 1
ATOM 811 C CA . PHE A 1 102 ? 17.908 3.749 -14.765 1.00 85.69 102 PHE A CA 1
ATOM 812 C C . PHE A 1 102 ? 19.398 3.617 -14.451 1.00 85.69 102 PHE A C 1
ATOM 814 O O . PHE A 1 102 ? 20.142 2.962 -15.176 1.00 85.69 102 PHE A O 1
ATOM 821 N N . ILE A 1 103 ? 19.837 4.238 -13.361 1.00 85.38 103 ILE A N 1
ATOM 822 C CA . ILE A 1 103 ? 21.245 4.258 -12.960 1.00 85.38 103 ILE A CA 1
ATOM 823 C C . ILE A 1 103 ? 21.483 3.174 -11.912 1.00 85.38 103 ILE A C 1
ATOM 825 O O . ILE A 1 103 ? 20.690 3.026 -10.984 1.00 85.38 103 ILE A O 1
ATOM 829 N N . VAL A 1 104 ? 22.582 2.431 -12.056 1.00 85.19 104 VAL A N 1
ATOM 830 C CA . VAL A 1 104 ? 23.112 1.570 -10.990 1.00 85.19 104 VAL A CA 1
ATOM 831 C C . VAL A 1 104 ? 24.395 2.198 -10.469 1.00 85.19 104 VAL A C 1
ATOM 833 O O . VAL A 1 104 ? 25.421 2.213 -11.156 1.00 85.19 104 VAL A O 1
ATOM 836 N N . THR A 1 105 ? 24.335 2.724 -9.253 1.00 87.62 105 THR A N 1
ATOM 837 C CA . THR A 1 105 ? 25.464 3.400 -8.609 1.00 87.62 105 THR A CA 1
ATOM 838 C C . THR A 1 105 ? 26.596 2.419 -8.299 1.00 87.62 105 THR A C 1
ATOM 840 O O . THR A 1 105 ? 26.381 1.219 -8.123 1.00 87.62 105 THR A O 1
ATOM 843 N N . ASN A 1 106 ? 27.828 2.921 -8.178 1.00 87.25 106 ASN A N 1
ATOM 844 C CA . ASN A 1 106 ? 28.977 2.073 -7.833 1.00 87.25 106 ASN A CA 1
ATOM 845 C C . ASN A 1 106 ? 28.792 1.377 -6.472 1.00 87.25 106 ASN A C 1
ATOM 847 O O . ASN A 1 106 ? 29.097 0.197 -6.345 1.00 87.25 106 ASN A O 1
ATOM 851 N N . LYS A 1 107 ? 28.172 2.060 -5.498 1.00 89.81 107 LYS A N 1
ATOM 852 C CA . LYS A 1 107 ? 27.836 1.473 -4.190 1.00 89.81 107 LYS A CA 1
ATOM 853 C C . LYS A 1 107 ? 26.902 0.266 -4.317 1.00 89.81 107 LYS A C 1
ATOM 855 O O . LYS A 1 107 ? 27.083 -0.725 -3.618 1.00 89.81 107 LYS A O 1
ATOM 860 N N . GLU A 1 108 ? 25.914 0.328 -5.210 1.00 88.62 108 GLU A N 1
ATOM 861 C CA . GLU A 1 108 ? 25.028 -0.810 -5.477 1.00 88.62 108 GLU A CA 1
ATOM 862 C C . GLU A 1 108 ? 25.775 -1.958 -6.161 1.00 88.62 108 GLU A C 1
ATOM 864 O O . GLU A 1 108 ? 25.570 -3.110 -5.789 1.00 88.62 108 GLU A O 1
ATOM 869 N N . LYS A 1 109 ? 26.683 -1.665 -7.106 1.00 87.50 109 LYS A N 1
ATOM 870 C CA . LYS A 1 109 ? 27.537 -2.688 -7.742 1.00 87.50 109 LYS A CA 1
ATOM 871 C C . LYS A 1 109 ? 28.390 -3.435 -6.716 1.00 87.50 109 LYS A C 1
ATOM 873 O O . LYS A 1 109 ? 28.449 -4.661 -6.777 1.00 87.50 109 LYS A O 1
ATOM 878 N N . ASP A 1 110 ? 28.971 -2.726 -5.750 1.00 91.81 110 ASP A N 1
A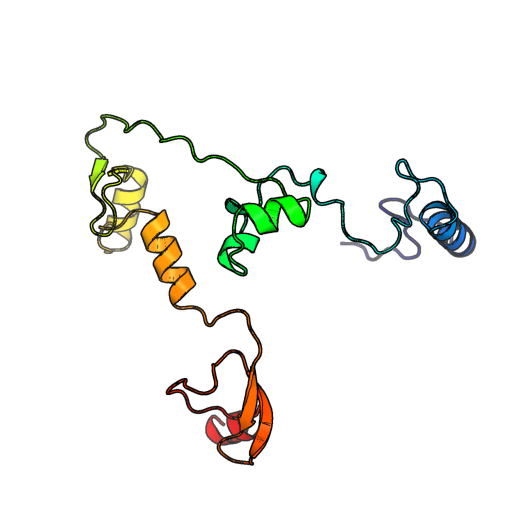TOM 879 C CA . ASP A 1 110 ? 29.758 -3.340 -4.675 1.00 91.81 110 ASP A CA 1
ATOM 880 C C . ASP A 1 110 ? 28.904 -4.268 -3.804 1.00 91.81 110 ASP A C 1
ATOM 882 O O . ASP A 1 110 ? 29.345 -5.354 -3.429 1.00 91.81 110 ASP A O 1
ATOM 886 N N . ILE A 1 111 ? 27.665 -3.868 -3.494 1.00 93.06 111 ILE A N 1
ATOM 887 C CA . ILE A 1 111 ? 26.712 -4.708 -2.753 1.00 93.06 111 ILE A CA 1
ATOM 888 C C . ILE A 1 111 ? 26.378 -5.966 -3.559 1.00 93.06 111 ILE A C 1
ATOM 890 O O . ILE A 1 111 ? 26.410 -7.067 -3.010 1.00 93.06 111 ILE A O 1
ATOM 894 N N . TYR A 1 112 ? 26.094 -5.820 -4.854 1.00 91.75 112 TYR A N 1
ATOM 895 C CA . TYR A 1 112 ? 25.787 -6.950 -5.730 1.00 91.75 112 TYR A CA 1
ATOM 896 C C . TYR A 1 112 ? 26.958 -7.937 -5.820 1.00 91.75 112 TYR A C 1
ATOM 898 O O . TYR A 1 112 ? 26.747 -9.143 -5.697 1.00 91.75 112 TYR A O 1
ATOM 906 N N . ALA A 1 113 ? 28.192 -7.435 -5.925 1.00 92.44 113 ALA A N 1
ATOM 907 C CA . ALA A 1 113 ? 29.397 -8.259 -5.927 1.00 92.44 113 ALA A CA 1
ATOM 908 C C . ALA A 1 113 ? 29.608 -8.992 -4.591 1.00 92.44 113 ALA A C 1
ATOM 910 O O . ALA A 1 113 ? 29.832 -10.200 -4.593 1.00 92.44 113 ALA A O 1
ATOM 911 N N . LYS A 1 114 ? 29.478 -8.292 -3.452 1.00 95.06 114 LYS A N 1
ATOM 912 C CA . LYS A 1 114 ? 29.635 -8.881 -2.106 1.00 95.06 114 LYS A CA 1
ATOM 913 C C . LYS A 1 114 ? 28.599 -9.958 -1.796 1.00 95.06 114 LYS A C 1
ATOM 915 O O . LYS A 1 114 ? 28.910 -10.924 -1.113 1.00 95.06 114 LYS A O 1
ATOM 920 N N . LEU A 1 115 ? 27.367 -9.772 -2.265 1.00 95.12 115 LEU A N 1
ATOM 921 C CA . LEU A 1 115 ? 26.273 -10.721 -2.059 1.00 95.12 115 LEU A CA 1
ATOM 922 C C . LEU A 1 115 ? 26.230 -11.823 -3.128 1.00 95.12 115 LEU A C 1
ATOM 924 O O . LEU A 1 115 ? 25.344 -12.670 -3.069 1.00 95.12 115 LEU A O 1
ATOM 928 N N . HIS A 1 116 ? 27.149 -11.813 -4.102 1.00 91.75 116 HIS A N 1
ATOM 929 C CA . HIS A 1 116 ? 27.158 -12.729 -5.247 1.00 91.75 116 HIS A CA 1
ATOM 930 C C . HIS A 1 116 ? 25.819 -12.767 -6.007 1.00 91.75 116 HIS A C 1
ATOM 932 O O . HIS A 1 116 ? 25.380 -13.816 -6.479 1.00 91.75 116 HIS A O 1
ATOM 938 N N . ILE A 1 117 ? 25.161 -11.611 -6.138 1.00 92.12 117 ILE A N 1
ATOM 939 C CA . ILE A 1 117 ? 23.892 -11.464 -6.859 1.00 92.12 117 ILE A CA 1
ATOM 940 C C . ILE A 1 117 ? 24.079 -10.638 -8.126 1.00 92.12 117 ILE A C 1
ATOM 942 O O . ILE A 1 117 ? 24.873 -9.701 -8.186 1.00 92.12 117 ILE A O 1
ATOM 946 N N . LEU A 1 118 ? 23.310 -10.971 -9.157 1.00 88.06 118 LEU A N 1
ATOM 947 C CA . LEU A 1 118 ? 23.343 -10.238 -10.414 1.00 88.06 118 LEU A CA 1
ATOM 948 C C . LEU A 1 118 ? 22.675 -8.869 -10.259 1.00 88.06 118 LEU A C 1
ATOM 950 O O . LEU A 1 118 ? 21.605 -8.733 -9.661 1.00 88.06 118 LEU A O 1
ATOM 954 N N . ALA A 1 119 ? 23.300 -7.853 -10.851 1.00 86.25 119 ALA A N 1
ATOM 955 C CA . ALA A 1 119 ? 22.722 -6.521 -10.918 1.00 86.25 119 ALA A CA 1
ATOM 956 C C . ALA A 1 119 ? 21.402 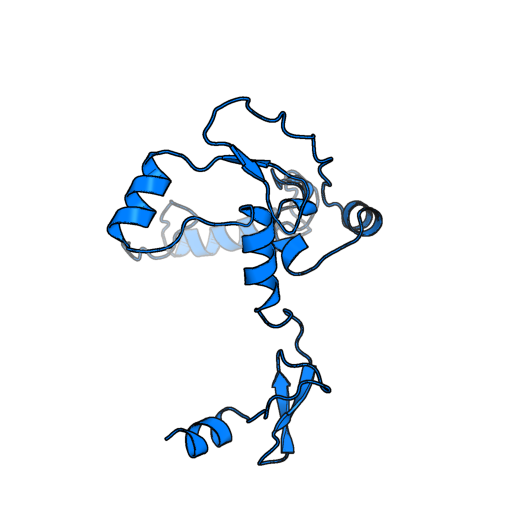-6.539 -11.722 1.00 86.25 119 ALA A C 1
ATOM 958 O O . ALA A 1 119 ? 21.289 -7.273 -12.709 1.00 86.25 119 ALA A O 1
ATOM 959 N N . PRO A 1 120 ? 20.405 -5.724 -11.338 1.00 89.00 120 PRO A N 1
ATOM 960 C CA . PRO A 1 120 ? 19.076 -5.770 -11.931 1.00 89.00 120 PRO A CA 1
ATOM 961 C C . PRO A 1 120 ? 19.090 -5.399 -13.420 1.00 89.00 120 PRO A C 1
ATOM 963 O O . PRO A 1 120 ? 19.816 -4.501 -13.850 1.00 89.00 120 PRO A O 1
ATOM 966 N N . THR A 1 121 ? 18.237 -6.080 -14.186 1.00 88.44 121 THR A N 1
ATOM 967 C CA . THR A 1 121 ? 17.940 -5.802 -15.605 1.00 88.44 121 THR A CA 1
ATOM 968 C C . THR A 1 121 ? 16.684 -4.948 -15.796 1.00 88.44 121 THR A C 1
ATOM 970 O O . THR A 1 121 ? 16.423 -4.437 -16.879 1.00 88.44 121 THR A O 1
ATOM 973 N N . LYS A 1 122 ? 15.888 -4.794 -14.735 1.00 90.50 122 LYS A N 1
ATOM 974 C CA . LYS A 1 122 ? 14.643 -4.023 -14.712 1.00 90.50 122 LYS A CA 1
ATOM 975 C C . LYS A 1 122 ? 14.799 -2.814 -13.795 1.00 90.50 122 LYS A C 1
ATOM 977 O O . LYS A 1 122 ? 15.449 -2.921 -12.751 1.00 90.50 122 LYS A O 1
ATOM 982 N N . CYS A 1 123 ? 14.158 -1.700 -14.140 1.00 89.31 123 CYS A N 1
ATOM 983 C CA . CYS A 1 123 ? 14.174 -0.494 -13.316 1.00 89.31 123 CYS A CA 1
ATOM 984 C C . CYS A 1 123 ? 13.450 -0.705 -11.975 1.00 89.31 123 CYS A C 1
ATOM 986 O O . CYS A 1 123 ? 12.714 -1.679 -11.773 1.00 89.31 123 CYS A O 1
ATOM 988 N N . HIS A 1 124 ? 13.649 0.234 -11.048 1.00 88.75 124 HIS A N 1
ATOM 989 C CA . HIS A 1 124 ? 13.068 0.157 -9.710 1.00 88.75 124 HIS A CA 1
ATOM 990 C C . HIS A 1 124 ? 11.527 0.077 -9.714 1.00 88.75 124 HIS A C 1
ATOM 992 O O . HIS A 1 124 ? 10.982 -0.756 -8.990 1.00 88.75 124 HIS A O 1
ATOM 998 N N . GLU A 1 125 ? 10.839 0.836 -10.578 1.00 87.88 125 GLU A N 1
ATOM 999 C CA . GLU A 1 125 ? 9.373 0.839 -10.699 1.00 87.88 125 GLU A CA 1
ATOM 1000 C C . GLU A 1 125 ? 8.865 -0.506 -11.206 1.00 87.88 125 GLU A C 1
ATOM 1002 O O . GLU A 1 125 ? 7.983 -1.093 -10.590 1.00 87.88 125 GLU A O 1
ATOM 1007 N N . CYS A 1 126 ? 9.434 -1.043 -12.291 1.00 90.19 126 CYS A N 1
ATOM 1008 C CA . CYS A 1 126 ? 9.008 -2.330 -12.846 1.00 90.19 126 CYS A CA 1
ATOM 1009 C C . CYS A 1 126 ? 9.247 -3.469 -11.851 1.00 90.19 126 CYS A C 1
ATOM 1011 O O . CYS A 1 126 ? 8.376 -4.314 -11.647 1.00 90.19 126 CYS A O 1
ATOM 1013 N N . ARG A 1 127 ? 10.390 -3.462 -11.151 1.00 92.00 127 ARG A N 1
ATOM 1014 C CA . ARG A 1 127 ? 10.656 -4.420 -10.064 1.00 92.00 127 ARG A CA 1
ATOM 1015 C C . ARG A 1 127 ? 9.670 -4.260 -8.915 1.00 92.00 127 ARG A C 1
ATOM 1017 O O . ARG A 1 127 ? 9.254 -5.257 -8.327 1.00 92.00 127 ARG A O 1
ATOM 1024 N N . HIS A 1 128 ? 9.319 -3.023 -8.575 1.00 90.69 128 HIS A N 1
ATOM 1025 C CA . HIS A 1 128 ? 8.337 -2.736 -7.545 1.00 90.69 128 HIS A CA 1
ATOM 1026 C C . HIS A 1 128 ? 6.952 -3.253 -7.948 1.00 90.69 128 HIS A C 1
ATOM 1028 O O . HIS A 1 128 ? 6.394 -4.073 -7.222 1.00 90.69 128 HIS A O 1
ATOM 1034 N N . LYS A 1 129 ? 6.456 -2.894 -9.135 1.00 88.56 129 LYS A N 1
ATOM 1035 C CA . LYS A 1 129 ? 5.176 -3.360 -9.689 1.00 88.56 129 LYS A CA 1
ATOM 1036 C C . LYS A 1 129 ? 5.103 -4.884 -9.747 1.00 88.56 129 LYS A C 1
ATOM 1038 O O . LYS A 1 129 ? 4.138 -5.461 -9.261 1.00 88.56 129 LYS A O 1
ATOM 1043 N N . ALA A 1 130 ? 6.156 -5.548 -10.225 1.00 90.88 130 ALA A N 1
ATOM 1044 C CA . ALA A 1 130 ? 6.224 -7.009 -10.246 1.00 90.88 130 ALA A CA 1
ATOM 1045 C C . ALA A 1 130 ? 6.153 -7.626 -8.838 1.00 90.88 130 ALA A C 1
ATOM 1047 O O . ALA A 1 130 ? 5.567 -8.689 -8.654 1.00 90.88 130 ALA A O 1
ATOM 1048 N N . ARG A 1 131 ? 6.736 -6.972 -7.825 1.00 91.12 131 ARG A N 1
ATOM 1049 C CA . ARG A 1 131 ? 6.644 -7.417 -6.427 1.00 91.12 131 ARG A CA 1
ATOM 1050 C C . ARG A 1 131 ? 5.235 -7.241 -5.869 1.00 91.12 131 ARG A C 1
ATOM 1052 O O . ARG A 1 131 ? 4.765 -8.126 -5.161 1.00 91.12 131 ARG A O 1
ATOM 1059 N N . ILE A 1 132 ? 4.586 -6.115 -6.161 1.00 88.44 132 ILE A N 1
ATOM 1060 C CA . ILE A 1 132 ? 3.217 -5.845 -5.712 1.00 88.44 132 ILE A CA 1
ATOM 1061 C C . ILE A 1 132 ? 2.227 -6.791 -6.396 1.00 88.44 132 ILE A C 1
ATOM 1063 O O . ILE A 1 132 ? 1.385 -7.348 -5.707 1.00 88.44 132 ILE A O 1
ATOM 1067 N N . ALA A 1 133 ? 2.395 -7.079 -7.689 1.00 87.50 133 ALA A N 1
ATOM 1068 C CA . ALA A 1 133 ? 1.532 -7.992 -8.443 1.00 87.50 133 ALA A CA 1
ATOM 1069 C C . ALA A 1 133 ? 1.550 -9.447 -7.935 1.00 87.50 133 ALA A C 1
ATOM 1071 O O . ALA A 1 133 ? 0.609 -10.191 -8.179 1.00 87.50 133 ALA A O 1
ATOM 1072 N N . ARG A 1 134 ? 2.599 -9.866 -7.210 1.00 87.94 134 ARG A N 1
ATOM 1073 C CA . ARG A 1 134 ? 2.635 -11.180 -6.537 1.00 87.94 134 ARG A CA 1
ATOM 1074 C C . ARG A 1 134 ? 1.753 -11.240 -5.293 1.00 87.94 134 ARG A C 1
ATOM 1076 O O . ARG A 1 134 ? 1.520 -12.324 -4.769 1.00 87.94 134 ARG A O 1
ATOM 1083 N N . ARG A 1 135 ? 1.343 -10.090 -4.755 1.00 86.00 135 ARG A N 1
ATOM 1084 C CA . ARG A 1 135 ? 0.466 -10.034 -3.588 1.00 86.00 135 ARG A CA 1
ATOM 1085 C C . ARG A 1 135 ? -0.976 -10.204 -4.063 1.00 86.00 135 ARG A C 1
ATOM 1087 O O . ARG A 1 135 ? -1.344 -9.604 -5.072 1.00 86.00 135 ARG A O 1
ATOM 1094 N N . PRO A 1 136 ? -1.804 -10.966 -3.334 1.00 81.69 136 PRO A N 1
ATOM 1095 C CA . PRO A 1 136 ? -3.219 -11.042 -3.643 1.00 81.69 136 PRO A CA 1
ATOM 1096 C C . PRO A 1 136 ? -3.858 -9.660 -3.491 1.00 81.69 136 PRO A C 1
ATOM 1098 O O . PRO A 1 136 ? -3.414 -8.828 -2.688 1.00 81.69 136 PRO A O 1
ATOM 1101 N N . MET A 1 137 ? -4.909 -9.417 -4.272 1.00 80.56 137 MET A N 1
ATOM 1102 C CA . MET A 1 137 ? -5.656 -8.166 -4.200 1.00 80.56 137 MET A CA 1
ATOM 1103 C C . MET A 1 137 ? -6.189 -7.954 -2.779 1.00 80.56 137 MET A C 1
ATOM 1105 O O . MET A 1 137 ? -6.604 -8.896 -2.103 1.00 80.56 137 MET A O 1
ATOM 1109 N N . ARG A 1 138 ? -6.238 -6.696 -2.328 1.00 83.12 138 ARG A N 1
ATOM 1110 C CA . ARG A 1 138 ? -6.814 -6.323 -1.024 1.00 83.12 138 ARG A CA 1
ATOM 1111 C C . ARG A 1 138 ? -8.344 -6.286 -1.070 1.00 83.12 138 ARG A C 1
ATOM 1113 O O . ARG A 1 138 ? -8.970 -5.324 -0.640 1.00 83.12 138 ARG A O 1
ATOM 1120 N N . LYS A 1 139 ? -8.947 -7.337 -1.620 1.00 85.44 139 LYS A N 1
ATOM 1121 C CA . LYS A 1 139 ? -10.392 -7.530 -1.704 1.00 85.44 139 LYS A CA 1
ATOM 1122 C C . LYS A 1 139 ? -10.735 -8.850 -1.037 1.00 85.44 139 LYS A C 1
ATOM 1124 O O . LYS A 1 139 ? -10.174 -9.882 -1.388 1.00 85.44 139 LYS A O 1
ATOM 1129 N N . LEU A 1 140 ? -11.649 -8.796 -0.075 1.00 90.44 140 LEU A N 1
ATOM 1130 C CA . LEU A 1 140 ? -12.188 -9.993 0.551 1.00 90.44 140 LEU A CA 1
ATOM 1131 C C . LEU A 1 140 ? -13.348 -10.525 -0.287 1.00 90.44 140 LEU A C 1
ATOM 1133 O O . LEU A 1 140 ? -14.273 -9.792 -0.639 1.00 90.44 140 LEU A O 1
ATOM 1137 N N . TRP A 1 141 ? -13.291 -11.814 -0.574 1.00 90.19 141 TRP A N 1
ATOM 1138 C CA . TRP A 1 141 ? -14.318 -12.587 -1.245 1.00 90.19 141 TRP A CA 1
ATOM 1139 C C . TRP A 1 141 ? -14.973 -13.500 -0.220 1.00 90.19 141 TRP A C 1
ATOM 1141 O O . TRP A 1 141 ? -14.298 -14.067 0.640 1.00 90.19 141 TRP A O 1
ATOM 1151 N N . LYS A 1 142 ? -16.295 -13.640 -0.306 1.00 92.50 142 LYS A N 1
ATOM 1152 C CA . LYS A 1 142 ? -16.999 -14.685 0.435 1.00 92.50 142 LYS A CA 1
ATOM 1153 C C . LYS A 1 142 ? -16.750 -16.001 -0.293 1.00 92.50 142 LYS A C 1
ATOM 1155 O O . LYS A 1 142 ? -17.077 -16.105 -1.473 1.00 92.50 142 LYS A O 1
ATOM 1160 N N . SER A 1 143 ? -16.162 -16.961 0.402 1.00 90.56 143 SER A N 1
ATOM 1161 C CA . SER A 1 143 ? -15.878 -18.300 -0.106 1.00 90.56 143 SER A CA 1
ATOM 1162 C C . SER A 1 143 ? -16.292 -19.351 0.924 1.00 90.56 143 SER A C 1
ATOM 1164 O O . SER A 1 143 ? -16.704 -19.019 2.039 1.00 90.56 143 SER A O 1
ATOM 1166 N N . LYS A 1 144 ? -16.197 -20.624 0.554 1.00 92.50 144 LYS A N 1
ATOM 1167 C CA . LYS A 1 144 ? -16.424 -21.760 1.449 1.00 92.50 144 LYS A CA 1
ATOM 1168 C C . LYS A 1 144 ? -15.118 -22.515 1.650 1.00 92.50 144 LYS A C 1
ATOM 1170 O O . LYS A 1 144 ? -14.272 -22.540 0.769 1.00 92.50 144 LYS A O 1
ATOM 1175 N N . CYS A 1 145 ? -14.954 -23.106 2.827 1.00 92.50 145 CYS A N 1
ATOM 1176 C CA . CYS A 1 145 ? -13.842 -24.012 3.100 1.00 92.50 145 CYS A CA 1
ATOM 1177 C C . CYS A 1 145 ? -13.971 -25.280 2.248 1.00 92.50 145 CYS A C 1
ATOM 1179 O O . CYS A 1 145 ? -15.007 -25.940 2.319 1.00 92.50 145 CYS A O 1
ATOM 1181 N N . ASP A 1 146 ? -12.914 -25.685 1.551 1.00 91.31 146 ASP A N 1
ATOM 1182 C CA . ASP A 1 146 ? -12.947 -26.879 0.694 1.00 91.31 146 ASP A CA 1
ATOM 1183 C C . ASP A 1 146 ? -13.113 -28.191 1.481 1.00 91.31 146 ASP A C 1
ATOM 1185 O O . ASP A 1 146 ? -13.651 -29.165 0.964 1.00 91.31 146 ASP A O 1
ATOM 1189 N N . LYS A 1 147 ? -12.712 -28.221 2.762 1.00 91.94 147 LYS A N 1
ATOM 1190 C CA . LYS A 1 147 ? -12.801 -29.420 3.620 1.00 91.94 147 LYS A CA 1
ATOM 1191 C C . LYS A 1 147 ? -14.137 -29.537 4.356 1.00 91.94 147 LYS A C 1
ATOM 1193 O O . LYS A 1 147 ? -14.736 -30.603 4.396 1.00 91.94 147 LYS A O 1
ATOM 1198 N N . CYS A 1 148 ? -14.601 -28.448 4.974 1.00 93.50 148 CYS A N 1
ATOM 1199 C CA . CYS A 1 148 ? -15.779 -28.465 5.857 1.00 93.50 148 CYS A CA 1
ATOM 1200 C C . CYS A 1 148 ? -16.955 -27.613 5.365 1.00 93.50 148 CYS A C 1
ATOM 1202 O O . CYS A 1 148 ? -17.963 -27.513 6.060 1.00 93.50 148 CYS A O 1
ATOM 1204 N N . SER A 1 149 ? -16.836 -26.968 4.199 1.00 92.00 149 SER A N 1
ATOM 1205 C CA . SER A 1 149 ? -17.875 -26.124 3.585 1.00 92.00 149 SER A CA 1
ATOM 1206 C C . SER A 1 149 ? -18.365 -24.935 4.426 1.00 92.00 149 SER A C 1
ATOM 1208 O O . SER A 1 149 ? -19.371 -24.314 4.087 1.00 92.00 149 SER A O 1
ATOM 1210 N N . LYS A 1 150 ? -17.658 -24.575 5.505 1.00 93.31 150 LYS A N 1
ATOM 1211 C CA . LYS A 1 150 ? -17.973 -23.397 6.325 1.00 93.31 150 LYS A CA 1
ATOM 1212 C C . LYS A 1 150 ? -17.723 -22.106 5.544 1.00 93.31 150 LYS A C 1
ATOM 1214 O O . LYS A 1 150 ? -16.700 -21.995 4.869 1.00 93.31 150 LYS A O 1
ATOM 1219 N N . ASP A 1 151 ? -18.610 -21.127 5.705 1.00 93.50 151 ASP A N 1
ATOM 1220 C CA . ASP A 1 151 ? -18.442 -19.797 5.119 1.00 93.50 151 ASP A CA 1
ATOM 1221 C C . ASP A 1 151 ? -17.220 -19.081 5.711 1.00 93.50 151 ASP A C 1
ATOM 1223 O O . ASP A 1 151 ? -17.038 -19.002 6.933 1.00 93.50 151 ASP A O 1
ATOM 1227 N N . ILE A 1 152 ? -16.377 -18.559 4.826 1.00 93.25 152 ILE A N 1
ATOM 1228 C CA . ILE A 1 152 ? -15.127 -17.871 5.142 1.00 93.25 152 ILE A CA 1
ATOM 1229 C C . ILE A 1 152 ? -14.944 -16.643 4.245 1.00 93.25 152 ILE A C 1
ATOM 1231 O O . ILE A 1 152 ? -15.504 -16.547 3.154 1.00 93.25 152 ILE A O 1
ATOM 1235 N N . SER A 1 153 ? -14.131 -15.696 4.708 1.00 92.06 153 SER A N 1
ATOM 1236 C CA . SER A 1 153 ? -13.725 -14.527 3.924 1.00 92.06 153 SER A CA 1
ATOM 1237 C C . SER A 1 153 ? -12.257 -14.657 3.544 1.00 92.06 153 SER A C 1
ATOM 1239 O O . SER A 1 153 ? -11.410 -14.798 4.428 1.00 92.06 153 SER A O 1
ATOM 1241 N N . THR A 1 154 ? -11.945 -14.592 2.250 1.00 89.81 154 THR A N 1
ATOM 1242 C CA . THR A 1 154 ? -10.593 -14.842 1.726 1.00 89.81 154 THR A CA 1
ATOM 1243 C C . THR A 1 154 ? -10.142 -13.786 0.735 1.00 89.81 154 THR A C 1
ATOM 1245 O O . THR A 1 154 ? -10.954 -13.143 0.085 1.00 89.81 154 THR A O 1
ATOM 1248 N N . VAL A 1 155 ? -8.827 -13.597 0.608 1.00 89.44 155 VAL A N 1
ATOM 1249 C CA . VAL A 1 155 ? -8.235 -12.696 -0.403 1.00 89.44 155 VAL A CA 1
ATOM 1250 C C . VAL A 1 155 ? -8.183 -13.323 -1.799 1.00 89.44 155 VAL A C 1
ATOM 1252 O O . VAL A 1 155 ? -8.061 -12.620 -2.799 1.00 89.44 155 VAL A O 1
ATOM 1255 N N . TYR A 1 156 ? -8.289 -14.650 -1.859 1.00 88.62 156 TYR A N 1
ATOM 1256 C CA . TYR A 1 156 ? -8.349 -15.425 -3.089 1.00 88.62 156 TYR A CA 1
ATOM 1257 C C . TYR A 1 156 ? -9.719 -15.276 -3.746 1.00 88.62 156 TYR A C 1
ATOM 1259 O O . TYR A 1 156 ? -10.747 -15.308 -3.061 1.00 88.62 156 TYR A O 1
ATOM 1267 N N . SER A 1 157 ? -9.719 -15.065 -5.062 1.00 86.25 157 SER A N 1
ATOM 1268 C CA . SER A 1 157 ? -10.943 -14.957 -5.849 1.00 86.25 157 SER A CA 1
ATOM 1269 C C . SER A 1 157 ? -11.604 -16.333 -6.011 1.00 86.25 157 SER A C 1
ATOM 1271 O O . SER A 1 157 ? -10.915 -17.344 -5.972 1.00 86.25 157 SER A O 1
ATOM 1273 N N . PRO A 1 158 ? -12.921 -16.415 -6.265 1.00 84.12 158 PRO A N 1
ATOM 1274 C CA . PRO A 1 158 ? -13.596 -17.706 -6.447 1.00 84.12 158 PRO A CA 1
ATOM 1275 C C . PRO A 1 158 ? -13.078 -18.574 -7.612 1.00 84.12 158 PRO A C 1
ATOM 1277 O O . PRO A 1 158 ? -13.433 -19.742 -7.693 1.00 84.12 158 PRO A O 1
ATOM 1280 N N . GLY A 1 159 ? -12.286 -18.009 -8.532 1.00 83.31 159 GLY A N 1
ATOM 1281 C CA . GLY A 1 159 ? -11.660 -18.728 -9.651 1.00 83.31 159 GLY A CA 1
ATOM 1282 C C . GLY A 1 159 ? -10.168 -19.002 -9.455 1.00 83.31 159 GLY A C 1
ATOM 1283 O O . GLY A 1 159 ? -9.469 -19.281 -10.427 1.00 83.31 159 GLY A O 1
ATOM 1284 N N . SER A 1 160 ? -9.657 -18.829 -8.239 1.00 83.50 160 SER A N 1
ATOM 1285 C CA . SER A 1 160 ? -8.252 -19.037 -7.918 1.00 83.50 160 SER A CA 1
ATOM 1286 C C . SER A 1 160 ? -7.932 -20.544 -7.871 1.00 83.50 160 SER A C 1
ATOM 1288 O O . SER A 1 160 ? -8.745 -21.302 -7.345 1.00 83.50 160 SER A O 1
ATOM 1290 N N . PRO A 1 161 ? -6.788 -21.013 -8.403 1.00 88.12 161 PRO A N 1
ATOM 1291 C CA . PRO A 1 161 ? -6.419 -22.435 -8.383 1.00 88.12 161 PRO A CA 1
ATOM 1292 C C . PRO A 1 161 ? -6.044 -22.977 -6.989 1.00 88.12 161 PRO A C 1
ATOM 1294 O O . PRO A 1 161 ? -5.794 -24.172 -6.840 1.00 88.12 161 PRO A O 1
ATOM 1297 N N . GLU A 1 162 ? -5.935 -22.118 -5.979 1.00 87.88 162 GLU A N 1
ATOM 1298 C CA . GLU A 1 162 ? -5.537 -22.466 -4.620 1.00 87.88 162 GLU A CA 1
ATOM 1299 C C . GLU A 1 162 ? -6.653 -23.162 -3.825 1.00 87.88 162 GLU A C 1
ATOM 1301 O O . GLU A 1 162 ? -7.819 -22.785 -3.906 1.00 87.88 162 GLU A O 1
ATOM 1306 N N . ILE A 1 163 ? -6.266 -24.127 -2.982 1.00 89.94 163 ILE A N 1
ATOM 1307 C CA . ILE A 1 163 ? -7.153 -24.775 -2.004 1.00 89.94 163 ILE A CA 1
ATOM 1308 C C . ILE A 1 163 ? -7.284 -23.877 -0.772 1.00 89.94 163 ILE A C 1
ATOM 1310 O O . ILE A 1 163 ? -6.290 -23.417 -0.198 1.00 89.94 163 ILE A O 1
ATOM 1314 N N . ILE A 1 164 ? -8.516 -23.650 -0.339 1.00 90.75 164 ILE A N 1
ATOM 1315 C CA . ILE A 1 164 ? -8.880 -22.710 0.704 1.00 90.75 164 ILE A CA 1
ATOM 1316 C C . ILE A 1 164 ? -9.462 -23.454 1.908 1.00 90.75 164 ILE A C 1
ATOM 1318 O O . ILE A 1 164 ? -10.596 -23.937 1.912 1.00 90.75 164 ILE A O 1
ATOM 1322 N N . TYR A 1 165 ? -8.714 -23.443 3.008 1.00 92.56 165 TYR A N 1
ATOM 1323 C CA . TYR A 1 165 ? -9.166 -23.985 4.286 1.00 92.56 165 TYR A CA 1
ATOM 1324 C C . TYR A 1 165 ? -9.513 -22.900 5.300 1.00 92.56 165 TYR A C 1
ATOM 1326 O O . TYR A 1 165 ? -8.903 -21.832 5.363 1.00 92.56 165 TYR A O 1
ATOM 1334 N N . CYS A 1 166 ? -10.496 -23.196 6.151 1.00 92.31 166 CYS A N 1
ATOM 1335 C CA . CYS A 1 166 ? -10.747 -22.397 7.340 1.00 92.31 166 CYS A CA 1
ATOM 1336 C C . CYS A 1 166 ? -9.624 -22.603 8.369 1.00 92.31 166 CYS A C 1
ATOM 1338 O O . CYS A 1 166 ? -8.912 -23.606 8.351 1.00 92.31 166 CYS A O 1
ATOM 1340 N N . GLY A 1 167 ? -9.485 -21.664 9.309 1.00 91.12 167 GLY A N 1
ATOM 1341 C CA . GLY A 1 167 ? -8.376 -21.684 10.266 1.00 91.12 167 GLY A CA 1
ATOM 1342 C C . GLY A 1 167 ? -8.286 -22.946 11.137 1.00 91.12 167 GLY A C 1
ATOM 1343 O O . GLY A 1 167 ? -7.192 -23.271 11.581 1.00 91.12 167 GLY A O 1
ATOM 1344 N N . SER A 1 168 ? -9.392 -23.662 11.387 1.00 93.62 168 SER A N 1
ATOM 1345 C CA . SER A 1 168 ? -9.358 -24.956 12.089 1.00 93.62 168 SER A CA 1
ATOM 1346 C C . SER A 1 168 ? -8.853 -26.080 11.185 1.00 93.62 168 SER A C 1
ATOM 1348 O O . SER A 1 168 ? -7.875 -26.727 11.536 1.00 93.62 168 SER A O 1
ATOM 1350 N N . CYS A 1 169 ? -9.439 -26.241 9.994 1.00 93.25 169 CYS A N 1
ATOM 1351 C CA . CYS A 1 169 ? -9.039 -27.276 9.038 1.00 93.25 169 CYS A CA 1
ATOM 1352 C C . CYS A 1 169 ? -7.596 -27.106 8.548 1.00 93.25 169 CYS A C 1
ATOM 1354 O O . CYS A 1 169 ? -6.907 -28.095 8.351 1.00 93.25 169 CYS A O 1
ATOM 1356 N N . PHE A 1 170 ? -7.120 -25.865 8.390 1.00 93.25 170 PHE A N 1
ATOM 1357 C CA . PHE A 1 170 ? -5.725 -25.603 8.035 1.00 93.25 170 PHE A CA 1
ATOM 1358 C C . PHE A 1 170 ? -4.758 -26.084 9.122 1.00 93.25 170 PHE A C 1
ATOM 1360 O O . PHE A 1 170 ? -3.709 -26.634 8.809 1.00 93.25 170 PHE A O 1
ATOM 1367 N N . ARG A 1 171 ? -5.107 -25.894 10.403 1.00 93.44 171 ARG A N 1
ATOM 1368 C CA . ARG A 1 171 ? -4.260 -26.351 11.511 1.00 93.44 171 ARG A CA 1
ATOM 1369 C C . ARG A 1 171 ? -4.181 -27.870 11.575 1.00 93.44 171 ARG A C 1
ATOM 1371 O O . ARG A 1 171 ? -3.087 -28.360 11.766 1.00 93.44 171 ARG A O 1
ATOM 1378 N N . GLU A 1 172 ? -5.293 -28.569 11.372 1.00 93.12 172 GLU A N 1
ATOM 1379 C CA . GLU A 1 172 ? -5.336 -30.043 11.338 1.00 93.12 172 GLU A CA 1
ATOM 1380 C C . GLU A 1 172 ? -4.559 -30.657 10.165 1.00 93.12 172 GLU A C 1
ATOM 1382 O O . GLU A 1 172 ? -4.200 -31.824 10.214 1.00 93.12 172 GLU A O 1
ATOM 1387 N N . GLU A 1 173 ? -4.363 -29.911 9.075 1.00 91.00 173 GLU A N 1
ATOM 1388 C CA . GLU A 1 173 ? -3.635 -30.410 7.903 1.00 91.00 173 GLU A CA 1
ATOM 1389 C C . GLU A 1 173 ? -2.118 -30.188 8.017 1.00 91.00 173 GLU A C 1
ATOM 1391 O O . GLU A 1 173 ? -1.327 -30.919 7.428 1.00 91.00 173 GLU A O 1
ATOM 1396 N N . ILE A 1 174 ? -1.710 -29.139 8.738 1.00 89.62 174 ILE A N 1
ATOM 1397 C CA . ILE A 1 174 ? -0.311 -28.704 8.850 1.00 89.62 174 ILE A CA 1
ATOM 1398 C C . ILE A 1 174 ? 0.348 -29.209 10.144 1.00 89.62 174 ILE A C 1
ATOM 1400 O O . ILE A 1 174 ? 1.574 -29.334 10.179 1.00 89.62 174 ILE A O 1
ATOM 1404 N N . TYR A 1 175 ? -0.438 -29.480 11.190 1.00 71.31 175 TYR A N 1
ATOM 1405 C CA . TYR A 1 175 ? 0.008 -29.988 12.492 1.00 71.31 175 TYR A CA 1
ATOM 1406 C C . TYR A 1 175 ? -0.658 -31.321 12.811 1.00 71.31 175 TYR A C 1
ATOM 1408 O O . TYR A 1 175 ? 0.073 -32.211 13.300 1.00 71.31 175 TYR A O 1
#

Secondary structure (DSSP, 8-state):
----SSEETTEE--HHHHHHHHHHHHHHHSTTS--SSSS--TTPPPPGGG-SS-GGGSHHHHHS---HHHHHHTT---PPPP-------TTEEE-SSSS-EEE--HHHHHHHHHTT-PPPSS-HHHHHHHHHHTSPPS--EEEE-TTT--EEEESS-TT-SS----HHHHHHHH-

pLDDT: mean 84.18, std 11.47, range [46.56, 95.12]

=== Feature glossary ===
Key to the feature types in this record:

Secondary structure (8-state, DSSP). Secondary structure is the local, repeating backbone conformation. DSSP classifies it into eight states by reading the hydrogen-bond network: three helix types (H, G, I), two β types (E, B), two non-regular types (T, S), and unstructured coil (-).

Backbone torsions (φ/ψ). Backbone dihedral angles. Every residue except chain termini has a φ (preceding-C → N → Cα → C) and a ψ (N → Cα → C → next-N). They are reported in degrees following the IUPAC sign convention. Secondary structure is essentially a statement about which (φ, ψ) basin each residue occupies.

Predicted aligned error. Predicted Aligned Error (PAE) is an AlphaFold confidence matrix: entry (i, j) is the expected error in the position of residue j, in ångströms, when the prediction is superimposed on the true structure at residue i. Low PAE within a block of residues means that block is internally rigid and well-predicted; high PAE between two blocks means their relative placement is uncertain even if each block individually is confident.

B-factor. B-factor (Debye–Waller factor) reflects atomic displacement in the crystal lattice. It is an experimental observable (units Å²), not a prediction; low values mean the atom is pinned down, high values mean it moves or is heterogeneous across the crystal.

Secondary structure (3-state, P-SEA). Three-state secondary structure (P-SEA) collapses the eight DSSP classes into helix (a), strand (b), and coil (c). P-SEA assigns these from Cα geometry alone — distances and angles — without requiring backbone oxygens, so it works on any Cα trace.

Sequence. Primary structure: the covalent order of the twenty standard amino acids along the backbone. Two proteins with the same sequence will (almost always) fold to the same structure; two with 30% identity often share 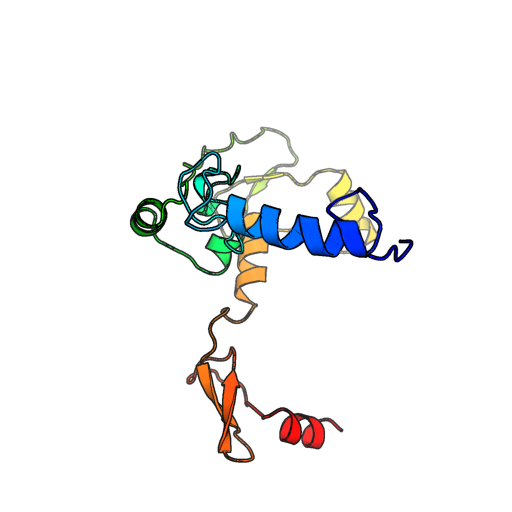a fold but not the details.

pLDDT. pLDDT is the predicted lDDT-Cα score: AlphaFold's confidence that the local environment of each residue (all inter-atomic distances within 15 Å) is correctly placed. It is a per-residue number between 0 and 100, with higher meaning more reliable.

InterPro / GO / CATH / organism. Functional annotations link the protein to curated databases. InterPro entries identify conserved domains and families by matching the sequence against member-database signatures (Pfam, PROSITE, CDD, …). Gene Ontology (GO) terms describe molecular function, biological process, and cellular component in a controlled vocabulary. CATH places the structure in a hierarchical fold classification (Class/Architecture/Topology/Homologous-superfamily). The organism is the source species.

Contact-map, Ramachandran, and PAE plots. Three diagnostic plots accompany the record. The Cα contact map visualizes the tertiary structure as a 2D adjacency matrix (8 Å cutoff, sequence-local contacts suppressed). The Ramachandran plot shows the distribution of backbone (φ, ψ) torsions, with points in the α and β basins reflecting secondary structure content. The PAE plot shows AlphaFold's inter-residue confidence as a color matrix.

mmCIF coordinates. The mmCIF table is the protein's shape written out atom by atom. For each backbone N, Cα, C, and carbonyl O, it records an (x, y, z) coordinate triple in Å plus the residue type, chain letter, and residue number.

Radius of gyration, Cα contacts, bounding box. Three whole-structure scalars: the radius of gyration (RMS distance of Cα from centroid, in Å), the count of Cα–Cα contacts (pairs closer than 8 Å and separated by more than four residues in sequence — i.e. tertiary, not local, contacts), and the bounding-box dimensions. Together they distinguish compact globular folds from extended fibres or disordered chains.

Foldseek 3Di. The Foldseek 3Di string encodes local tertiary geometry as a 20-letter alphabet — one character per residue — derived from the relative positions of nearby Cα atoms. Unlike the amino-acid sequence, 3Di is a direct function of the 3D structure, so two proteins with the same fold have similar 3Di strings even at low sequence identity.

Rendered structure images. Six rendered views show the 3D structure from the faces of a cube — i.e. along ±x, ±y, ±z. Rendering rep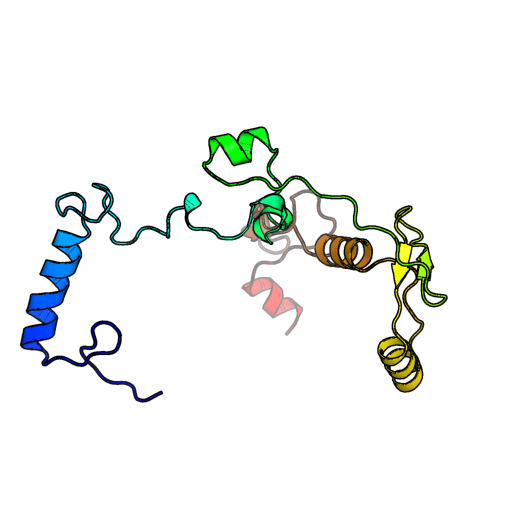resentation is drawn randomly per protein from cartoon (secondary-structure ribbons), sticks (backbone bonds), or molecular surface; coloring is either N→C rainbow (blue at the N-terminus through red at the C-terminus) or one color per chain.

Nearest PDB structures. The Foldseek neighbor list gives the closest experimentally determined structures in the PDB, ranked by structural alignment. TM-score near 1 means near-identical fold; near 0.3 means only rough topology match. This is how one finds what a novel AlphaFold prediction most resembles in the solved-structure universe.

Solvent-accessible surface area. SASA measures how much of the protein is reachable by solvent. It is computed by rolling a water-sized probe over the atomic surface and summing the exposed area (Å²). Per-residue SASA distinguishes core (buried, low SASA) from surface (exposed, high SASA) residues; total SASA is a whole-molecule size measure.